Protein AF-I4AEH0-F1 (afdb_monomer_lite)

Radius of gyration: 22.65 Å; chains: 1; bounding box: 40×20×90 Å

Sequence (122 aa):
MIQEEADVESKIKYITNGGEVMLWLFLGIIIGLGLGVVLTQIRAGRLNVKWYQWVLAVISVAMMLLTIQNYIGLKMEIESSAANFVLLAMGLPAVVLAGLIWIIPMISKGRKSASGGQNAST

InterPro domains:
  IPR059876 Chloroethene reductive dehalogenase membrane anchor protein [PF27193] (23-103)

Secondary structure (DSSP, 8-state):
-HHHHHHHHHHHHHHHHHHHHHHHHHHHHHHHHHHHHHHHHHHTT-----HHHHHHHHHHHHHHHHHHHHHHHHHHHS-HHHHHHHIIIIIHHHHHHHHHHHHHHHHHHHHHHHSSSSSS--

pLDDT: mean 77.73, std 9.95, range [54.22, 90.19]

Structure (mmCIF, N/CA/C/O backbone):
data_AF-I4AEH0-F1
#
_entry.id   AF-I4AEH0-F1
#
loop_
_atom_site.group_PDB
_atom_site.id
_atom_site.type_symbol
_atom_site.label_atom_id
_atom_site.label_alt_id
_atom_site.label_comp_id
_atom_site.label_asym_id
_atom_site.label_entity_id
_atom_site.label_seq_id
_atom_site.pdbx_PDB_ins_code
_atom_site.Cartn_x
_atom_site.Cartn_y
_atom_site.Cartn_z
_atom_site.occupancy
_atom_site.B_iso_or_equiv
_atom_site.auth_seq_id
_atom_site.auth_comp_id
_atom_site.auth_asym_id
_atom_site.auth_atom_id
_atom_site.pdbx_PDB_model_num
ATOM 1 N N . MET A 1 1 ? 17.144 -8.752 -44.071 1.00 63.69 1 MET A N 1
ATOM 2 C CA . MET A 1 1 ? 17.709 -7.694 -43.209 1.00 63.69 1 MET A CA 1
ATOM 3 C C . MET A 1 1 ? 16.614 -6.798 -42.639 1.00 63.69 1 MET A C 1
ATOM 5 O O . MET A 1 1 ? 16.252 -7.028 -41.503 1.00 63.69 1 MET A O 1
ATOM 9 N N . ILE A 1 2 ? 15.970 -5.906 -43.408 1.00 70.69 2 ILE A N 1
ATOM 10 C CA . ILE A 1 2 ? 14.930 -4.982 -42.876 1.00 70.69 2 ILE A CA 1
ATOM 11 C C . ILE A 1 2 ? 13.714 -5.714 -42.268 1.00 70.69 2 ILE A C 1
ATOM 13 O O . ILE A 1 2 ? 13.158 -5.303 -41.257 1.00 70.69 2 ILE A O 1
ATOM 17 N N . GLN A 1 3 ? 13.313 -6.832 -42.871 1.00 73.06 3 GLN A N 1
ATOM 18 C CA . GLN A 1 3 ? 12.144 -7.606 -42.440 1.00 73.06 3 GLN A CA 1
ATOM 19 C C . GLN A 1 3 ? 12.401 -8.451 -41.179 1.00 73.06 3 GLN A C 1
ATOM 21 O O . GLN A 1 3 ? 11.464 -8.810 -40.478 1.00 73.06 3 GLN A O 1
ATOM 26 N N . GLU A 1 4 ? 13.670 -8.746 -40.895 1.00 74.69 4 GLU A N 1
ATOM 27 C CA . GLU A 1 4 ? 14.095 -9.509 -39.719 1.00 74.69 4 GLU A CA 1
ATOM 28 C C . GLU A 1 4 ? 14.174 -8.594 -38.491 1.00 74.69 4 GLU A C 1
ATOM 30 O O . GLU A 1 4 ? 13.711 -8.966 -37.418 1.00 74.69 4 GLU A O 1
ATOM 35 N N . GLU A 1 5 ? 14.630 -7.349 -38.662 1.00 74.38 5 GLU A N 1
ATOM 36 C CA . GLU A 1 5 ? 14.628 -6.358 -37.578 1.00 74.38 5 GLU A CA 1
ATOM 37 C C . GLU A 1 5 ? 13.210 -5.957 -37.150 1.00 74.38 5 GLU A C 1
ATOM 39 O O . GLU A 1 5 ? 12.927 -5.884 -35.956 1.00 74.38 5 GLU A O 1
ATOM 44 N N . ALA A 1 6 ? 12.284 -5.800 -38.103 1.00 77.38 6 ALA A N 1
ATOM 45 C CA . ALA A 1 6 ? 10.885 -5.497 -37.795 1.00 77.38 6 ALA A CA 1
ATOM 46 C C . ALA A 1 6 ? 10.187 -6.617 -36.991 1.00 77.38 6 ALA A C 1
ATOM 48 O O . ALA A 1 6 ? 9.350 -6.338 -36.126 1.00 77.38 6 ALA A O 1
ATOM 49 N N . ASP A 1 7 ? 10.530 -7.885 -37.246 1.00 80.69 7 ASP A N 1
ATOM 50 C CA . ASP A 1 7 ? 9.995 -9.021 -36.485 1.00 80.69 7 ASP A CA 1
ATOM 51 C C . ASP A 1 7 ? 10.534 -9.029 -35.046 1.00 80.69 7 ASP A C 1
ATOM 53 O O . ASP A 1 7 ? 9.763 -9.183 -34.092 1.00 80.69 7 ASP A O 1
ATOM 57 N N . VAL A 1 8 ? 11.834 -8.770 -34.874 1.00 79.81 8 VAL A N 1
ATOM 58 C CA . VAL A 1 8 ? 12.489 -8.699 -33.561 1.00 79.81 8 VAL A CA 1
ATOM 59 C C . VAL A 1 8 ? 11.940 -7.540 -32.723 1.00 79.81 8 VAL A C 1
ATOM 61 O O . VAL A 1 8 ? 11.580 -7.754 -31.563 1.00 79.81 8 VAL A O 1
ATOM 64 N N . GLU A 1 9 ? 11.786 -6.344 -33.297 1.00 76.94 9 GLU A N 1
ATOM 65 C CA . GLU A 1 9 ? 11.201 -5.198 -32.588 1.00 76.94 9 GLU A CA 1
ATOM 66 C C . GLU A 1 9 ? 9.761 -5.467 -32.145 1.00 76.94 9 GLU A C 1
ATOM 68 O O . GLU A 1 9 ? 9.375 -5.138 -31.018 1.00 76.94 9 GLU A O 1
ATOM 73 N N . SER A 1 10 ? 8.967 -6.120 -32.999 1.00 76.44 10 SER A N 1
ATOM 74 C CA . SER A 1 10 ? 7.600 -6.490 -32.644 1.00 76.44 10 SER A CA 1
ATOM 75 C C . SER A 1 10 ? 7.588 -7.441 -31.443 1.00 76.44 10 SER A C 1
ATOM 77 O O . SER A 1 10 ? 6.880 -7.188 -30.467 1.00 76.44 10 SER A O 1
ATOM 79 N N . LYS A 1 11 ? 8.433 -8.482 -31.448 1.00 72.38 11 LYS A N 1
ATOM 80 C CA . LYS A 1 11 ? 8.541 -9.464 -30.361 1.00 72.38 11 LYS A CA 1
ATOM 81 C C . LYS A 1 11 ? 8.973 -8.815 -29.050 1.00 72.38 11 LYS A C 1
ATOM 83 O O . LYS A 1 11 ? 8.361 -9.096 -28.022 1.00 72.38 11 LYS A O 1
ATOM 88 N N . ILE A 1 12 ? 9.958 -7.916 -29.084 1.00 75.06 12 ILE A N 1
ATOM 89 C CA . ILE A 1 12 ? 10.402 -7.162 -27.902 1.00 75.06 12 ILE A CA 1
ATOM 90 C C . ILE A 1 12 ? 9.247 -6.322 -27.350 1.00 75.06 12 ILE A C 1
ATOM 92 O O . ILE A 1 12 ? 8.940 -6.393 -26.161 1.00 75.06 12 ILE A O 1
ATOM 96 N N . LYS A 1 13 ? 8.527 -5.606 -28.218 1.00 71.50 13 LYS A N 1
ATOM 97 C CA . LYS A 1 13 ? 7.368 -4.802 -27.823 1.00 71.50 13 LYS A CA 1
ATOM 98 C C . LYS A 1 13 ? 6.247 -5.647 -27.208 1.00 71.50 13 LYS A C 1
ATOM 100 O O . LYS A 1 13 ? 5.637 -5.213 -26.231 1.00 71.50 13 LYS A O 1
ATOM 105 N N . TYR A 1 14 ? 5.970 -6.841 -27.734 1.00 69.38 14 TYR A N 1
ATOM 106 C CA . TYR A 1 14 ? 4.969 -7.747 -27.159 1.00 69.38 14 TYR A CA 1
ATOM 107 C C . TYR A 1 14 ? 5.394 -8.306 -25.795 1.00 69.38 14 TYR A C 1
ATOM 109 O O . TYR A 1 14 ? 4.559 -8.398 -24.897 1.00 69.38 14 TYR A O 1
ATOM 117 N N . ILE A 1 15 ? 6.673 -8.640 -25.615 1.00 70.00 15 ILE A N 1
ATOM 118 C CA . ILE A 1 15 ? 7.200 -9.173 -24.351 1.00 70.00 15 ILE A CA 1
ATOM 119 C C . ILE A 1 15 ? 7.194 -8.094 -23.260 1.00 70.00 15 ILE A C 1
ATOM 121 O O . ILE A 1 15 ? 6.715 -8.353 -22.155 1.00 70.00 15 ILE A O 1
ATOM 125 N N . THR A 1 16 ? 7.646 -6.877 -23.573 1.00 71.38 16 THR A N 1
ATOM 126 C CA . THR A 1 16 ? 7.668 -5.759 -22.618 1.00 71.38 16 THR A CA 1
ATOM 127 C C . THR A 1 16 ? 6.256 -5.346 -22.210 1.00 71.38 16 THR A C 1
ATOM 129 O O . THR A 1 16 ? 5.942 -5.334 -21.021 1.00 71.38 16 THR A O 1
ATOM 132 N N . ASN A 1 17 ? 5.357 -5.111 -23.174 1.00 74.44 17 ASN A N 1
ATOM 133 C CA . ASN A 1 17 ? 3.977 -4.730 -22.853 1.00 74.44 17 ASN A CA 1
ATOM 134 C C . ASN A 1 17 ? 3.218 -5.862 -22.144 1.00 74.44 17 ASN A C 1
ATOM 136 O O . ASN A 1 17 ? 2.442 -5.609 -21.226 1.00 74.44 17 ASN A O 1
ATOM 140 N N . GLY A 1 18 ? 3.454 -7.119 -22.534 1.00 75.44 18 GLY A N 1
ATOM 141 C CA . GLY A 1 18 ? 2.854 -8.275 -21.874 1.00 75.44 18 GLY A CA 1
ATOM 142 C C . GLY A 1 18 ? 3.266 -8.384 -20.404 1.00 75.44 18 GLY A C 1
ATOM 143 O O . GLY A 1 18 ? 2.410 -8.582 -19.544 1.00 75.44 18 GLY A O 1
ATOM 144 N N . GLY A 1 19 ? 4.555 -8.200 -20.100 1.00 74.12 19 GLY A N 1
ATOM 145 C CA . GLY A 1 19 ? 5.071 -8.221 -18.729 1.00 74.12 19 GLY A CA 1
ATOM 146 C C . GLY A 1 19 ? 4.495 -7.106 -17.851 1.00 74.12 19 GLY A C 1
ATOM 147 O O . GLY A 1 19 ? 4.107 -7.362 -16.709 1.00 74.12 19 GLY A O 1
ATOM 148 N N . GLU A 1 20 ? 4.364 -5.894 -18.391 1.00 75.69 20 GLU A N 1
ATOM 149 C CA . GLU A 1 20 ? 3.779 -4.762 -17.665 1.00 75.69 20 GLU A CA 1
ATOM 150 C C . GLU A 1 20 ? 2.295 -4.974 -17.352 1.00 75.69 20 GLU A C 1
ATOM 152 O O . GLU A 1 20 ? 1.874 -4.791 -16.208 1.00 75.69 20 GLU A O 1
ATOM 157 N N . VAL A 1 21 ? 1.504 -5.420 -18.333 1.00 81.69 21 VAL A N 1
ATOM 158 C CA . VAL A 1 21 ? 0.067 -5.680 -18.142 1.00 81.69 21 VAL A CA 1
ATOM 159 C C . VAL A 1 21 ? -0.159 -6.751 -17.072 1.00 81.69 21 VAL A C 1
ATOM 161 O O . VAL A 1 21 ? -1.025 -6.590 -16.209 1.00 81.69 21 VAL A O 1
ATOM 164 N N . MET A 1 22 ? 0.649 -7.816 -17.072 1.00 82.88 22 MET A N 1
ATOM 165 C CA . MET A 1 22 ? 0.568 -8.861 -16.049 1.00 82.88 22 MET A CA 1
ATOM 166 C C . MET A 1 22 ? 0.894 -8.315 -14.653 1.00 82.88 22 MET A C 1
ATOM 168 O O . MET A 1 22 ? 0.189 -8.633 -13.694 1.00 82.88 22 MET A O 1
ATOM 172 N N . LEU A 1 23 ? 1.904 -7.448 -14.525 1.00 83.31 23 LEU A N 1
ATOM 173 C CA . LEU A 1 23 ? 2.277 -6.828 -13.251 1.00 83.31 23 LEU A CA 1
ATOM 174 C C . LEU A 1 23 ? 1.140 -5.970 -12.683 1.00 83.31 23 LEU A C 1
ATOM 176 O O . LEU A 1 23 ? 0.789 -6.128 -11.512 1.00 83.31 23 LEU A O 1
ATOM 180 N N . TRP A 1 24 ? 0.513 -5.123 -13.505 1.00 83.88 24 TRP A N 1
ATOM 181 C CA . TRP A 1 24 ? -0.628 -4.299 -13.088 1.00 83.88 24 TRP A CA 1
ATOM 182 C C . TRP A 1 24 ? -1.818 -5.134 -12.600 1.00 83.88 24 TRP A C 1
ATOM 184 O O . TRP A 1 24 ? -2.447 -4.779 -11.599 1.00 83.88 24 TRP A O 1
ATOM 194 N N . LEU A 1 25 ? -2.094 -6.270 -13.249 1.00 86.38 25 LEU A N 1
ATOM 195 C CA . LEU A 1 25 ? -3.140 -7.199 -12.813 1.00 86.38 25 LEU A CA 1
ATOM 196 C C . LEU A 1 25 ? -2.829 -7.806 -11.439 1.00 86.38 25 LEU A C 1
ATOM 198 O O . LEU A 1 25 ? -3.685 -7.775 -10.551 1.00 86.38 25 LEU A O 1
ATOM 202 N N . PHE A 1 26 ? -1.607 -8.305 -11.228 1.00 86.06 26 PHE A N 1
ATOM 203 C CA . PHE A 1 26 ? -1.199 -8.837 -9.923 1.00 86.06 26 PHE A CA 1
ATOM 204 C C . PHE A 1 26 ? -1.278 -7.775 -8.824 1.00 86.06 26 PHE A C 1
ATOM 206 O O . PHE A 1 26 ? -1.782 -8.050 -7.734 1.00 86.06 26 PHE A O 1
ATOM 213 N N . LEU A 1 27 ? -0.839 -6.551 -9.118 1.00 85.12 27 LEU A N 1
ATOM 214 C CA . LEU A 1 27 ? -0.876 -5.434 -8.180 1.00 85.12 27 LEU A CA 1
ATOM 215 C C . LEU A 1 27 ? -2.317 -5.086 -7.780 1.00 85.12 27 LEU A C 1
ATOM 217 O O . LEU A 1 27 ? -2.607 -4.926 -6.593 1.00 85.12 27 LEU A O 1
ATOM 221 N N . GLY A 1 28 ? -3.238 -5.058 -8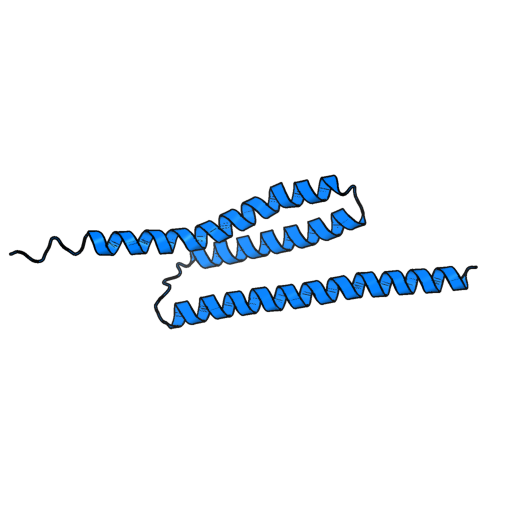.748 1.00 86.44 28 GLY A N 1
ATOM 222 C CA . GLY A 1 28 ? -4.666 -4.855 -8.505 1.00 86.44 28 GLY A CA 1
ATOM 223 C C . GLY A 1 28 ? -5.281 -5.941 -7.617 1.00 86.44 28 GLY A C 1
ATOM 224 O O . GLY A 1 28 ? -6.018 -5.622 -6.683 1.00 86.44 28 GLY A O 1
ATOM 225 N N . ILE A 1 29 ? -4.932 -7.213 -7.844 1.00 90.19 29 ILE A N 1
ATOM 226 C CA . ILE A 1 29 ? -5.397 -8.337 -7.014 1.00 90.19 29 ILE A CA 1
ATOM 227 C C . ILE A 1 29 ? -4.875 -8.211 -5.579 1.00 90.19 29 ILE A C 1
ATOM 229 O O . ILE A 1 29 ? -5.651 -8.354 -4.635 1.00 90.19 29 ILE A O 1
ATOM 233 N N . ILE A 1 30 ? -3.586 -7.911 -5.396 1.00 88.38 30 ILE A N 1
ATOM 234 C CA . ILE A 1 30 ? -2.975 -7.756 -4.066 1.00 88.38 30 ILE A CA 1
ATOM 235 C C . ILE A 1 30 ? -3.651 -6.619 -3.291 1.00 88.38 30 ILE A C 1
ATOM 237 O O . ILE A 1 30 ? -4.020 -6.797 -2.127 1.00 88.38 30 ILE A O 1
ATOM 241 N N . ILE A 1 31 ? -3.865 -5.471 -3.938 1.00 86.62 31 ILE A N 1
ATOM 242 C CA . ILE A 1 31 ? -4.543 -4.321 -3.327 1.00 86.62 31 ILE A CA 1
ATOM 243 C C . ILE A 1 31 ? -5.998 -4.670 -2.992 1.00 86.62 31 ILE A C 1
ATOM 245 O O . ILE A 1 31 ? -6.458 -4.379 -1.886 1.00 86.62 31 ILE A O 1
ATOM 249 N N . GLY A 1 32 ? -6.711 -5.334 -3.906 1.00 87.88 32 GLY A N 1
ATOM 250 C CA . GLY A 1 32 ? -8.094 -5.763 -3.702 1.00 87.88 32 GLY A CA 1
ATOM 251 C C . GLY A 1 32 ? -8.247 -6.734 -2.529 1.00 87.88 32 GLY A C 1
ATOM 252 O O . GLY A 1 32 ? -9.109 -6.536 -1.671 1.00 87.88 32 GLY A O 1
ATOM 253 N N . LEU A 1 33 ? -7.371 -7.739 -2.434 1.00 89.19 33 LEU A N 1
ATOM 254 C CA . LEU A 1 33 ? -7.336 -8.674 -1.307 1.00 89.19 33 LEU A CA 1
ATOM 255 C C . LEU A 1 33 ? -7.011 -7.956 0.007 1.00 89.19 33 LEU A C 1
ATOM 257 O O . LEU A 1 33 ? -7.691 -8.176 1.011 1.00 89.19 33 LEU A O 1
ATOM 261 N N . GLY A 1 34 ? -6.022 -7.058 -0.004 1.00 84.62 34 GLY A N 1
ATOM 262 C CA . GLY A 1 34 ? -5.656 -6.254 1.161 1.00 84.62 34 GLY A CA 1
ATOM 263 C C . GLY A 1 34 ? -6.826 -5.411 1.675 1.00 84.62 34 GLY A C 1
ATOM 264 O O . GLY A 1 34 ? -7.162 -5.467 2.860 1.00 84.62 34 GLY A O 1
ATOM 265 N N . LEU A 1 35 ? -7.508 -4.692 0.778 1.00 85.75 35 LEU A N 1
ATOM 266 C CA . LEU A 1 35 ? -8.710 -3.924 1.107 1.00 85.75 35 LEU A CA 1
ATOM 267 C C . LEU A 1 35 ? -9.835 -4.823 1.633 1.00 85.75 35 LEU A C 1
ATOM 269 O O . LEU A 1 35 ? -10.467 -4.478 2.629 1.00 85.75 35 LEU A O 1
ATOM 273 N N . GLY A 1 36 ? -10.055 -5.994 1.030 1.00 86.62 36 GLY A N 1
ATOM 274 C CA . GLY A 1 36 ? -11.056 -6.961 1.488 1.00 86.62 36 GLY A CA 1
ATOM 275 C C . GLY A 1 36 ? -10.828 -7.417 2.934 1.00 86.62 36 GLY A C 1
ATOM 276 O O . GLY A 1 36 ? -11.754 -7.410 3.752 1.00 86.62 36 GLY A O 1
ATOM 277 N N . VAL A 1 37 ? -9.582 -7.740 3.294 1.00 85.06 37 VAL A N 1
ATOM 278 C CA . VAL A 1 37 ? -9.218 -8.102 4.674 1.00 85.06 37 VAL A CA 1
ATOM 279 C C . VAL A 1 37 ? -9.461 -6.933 5.630 1.00 85.06 37 VAL A C 1
ATOM 281 O O . VAL A 1 37 ?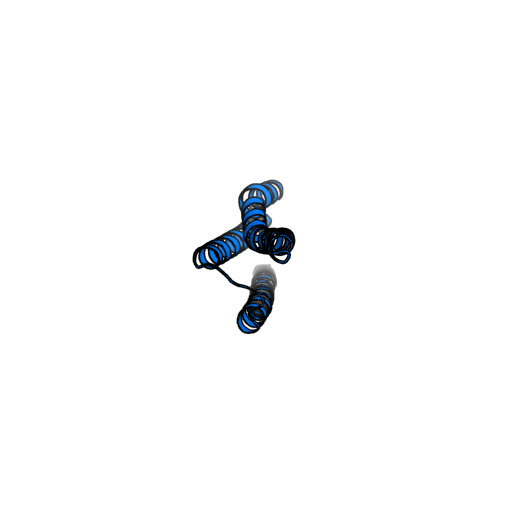 -10.045 -7.115 6.697 1.00 85.06 37 VAL A O 1
ATOM 284 N N . VAL A 1 38 ? -9.072 -5.714 5.257 1.00 81.12 38 VAL A N 1
ATOM 285 C CA . VAL A 1 38 ? -9.289 -4.533 6.107 1.00 81.12 38 VAL A CA 1
ATOM 286 C C . VAL A 1 38 ? -10.784 -4.273 6.319 1.00 81.12 38 VAL A C 1
ATOM 288 O O . VAL A 1 38 ? -11.226 -4.108 7.457 1.00 81.12 38 VAL A O 1
ATOM 291 N N . LEU A 1 39 ? -11.587 -4.305 5.254 1.00 84.50 39 LEU A N 1
ATOM 292 C CA . LEU A 1 39 ? -13.027 -4.047 5.314 1.00 84.50 39 LEU A CA 1
ATOM 293 C C . LEU A 1 39 ? -13.777 -5.095 6.144 1.00 84.50 39 LEU A C 1
ATOM 295 O O . LEU A 1 39 ? -14.652 -4.737 6.936 1.00 84.50 39 LEU A O 1
ATOM 299 N N . THR A 1 40 ? -13.421 -6.376 6.021 1.00 85.19 40 THR A N 1
ATOM 300 C CA . THR A 1 40 ? -14.030 -7.440 6.839 1.00 85.19 40 THR A CA 1
ATOM 301 C C . THR A 1 40 ? -13.724 -7.262 8.327 1.00 85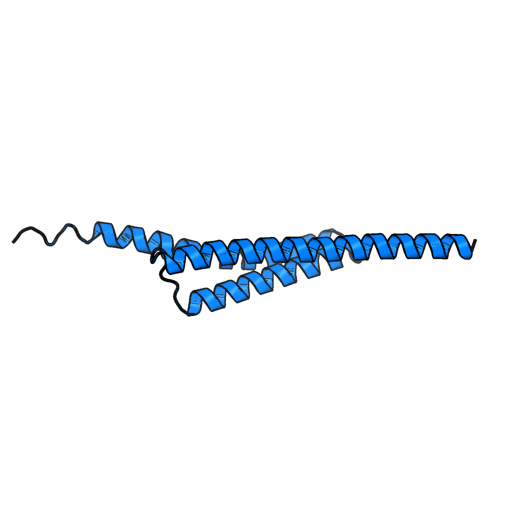.19 40 THR A C 1
ATOM 303 O O . THR A 1 40 ? -14.617 -7.417 9.160 1.00 85.19 40 THR A O 1
ATOM 306 N N . GLN A 1 41 ? -12.505 -6.851 8.679 1.00 79.31 41 GLN A N 1
ATOM 307 C CA . GLN A 1 41 ? -12.114 -6.593 10.068 1.00 79.31 41 GLN A CA 1
ATOM 308 C C . GLN A 1 41 ? -12.781 -5.341 10.661 1.00 79.31 41 GLN A C 1
ATOM 310 O O . GLN A 1 41 ? -13.098 -5.317 11.854 1.00 79.31 41 GLN A O 1
ATOM 315 N N . ILE A 1 42 ? -13.029 -4.314 9.840 1.00 81.88 42 ILE A N 1
ATOM 316 C CA . ILE A 1 42 ? -13.817 -3.136 10.237 1.00 81.88 42 ILE A CA 1
ATOM 317 C C . ILE A 1 42 ? -15.271 -3.536 10.484 1.00 81.88 42 ILE A C 1
ATOM 319 O O . ILE A 1 42 ? -15.827 -3.206 11.529 1.00 81.88 42 ILE A O 1
ATOM 323 N N . ARG A 1 43 ? -15.875 -4.300 9.564 1.00 80.75 43 ARG A N 1
ATOM 324 C CA . ARG A 1 43 ? -17.265 -4.761 9.688 1.00 80.75 43 ARG A CA 1
ATOM 325 C C . ARG A 1 43 ? -17.472 -5.673 10.897 1.00 80.75 43 ARG A C 1
ATOM 327 O O . ARG A 1 43 ? -18.520 -5.615 11.526 1.00 80.75 43 ARG A O 1
ATOM 334 N N . ALA A 1 44 ? -16.459 -6.457 11.259 1.00 81.88 44 ALA A N 1
ATOM 335 C CA . ALA A 1 44 ? -16.450 -7.266 12.475 1.00 81.88 44 ALA A CA 1
ATOM 336 C C . ALA A 1 44 ? -16.300 -6.440 13.774 1.00 81.88 44 ALA A C 1
ATOM 338 O O . ALA A 1 44 ? -16.206 -7.021 14.852 1.00 81.88 44 ALA A O 1
ATOM 339 N N . GLY A 1 45 ? -16.196 -5.105 13.699 1.00 76.69 45 GLY A N 1
ATOM 340 C CA . GLY A 1 45 ? -15.970 -4.226 14.854 1.00 76.69 45 GLY A CA 1
ATOM 341 C C . GLY A 1 45 ? -14.583 -4.382 15.489 1.00 76.69 45 GLY A C 1
ATOM 342 O O . GLY A 1 45 ? -14.296 -3.794 16.532 1.00 76.69 45 GLY A O 1
ATOM 343 N N . ARG A 1 46 ? -13.695 -5.171 14.870 1.00 70.75 46 ARG A N 1
ATOM 344 C CA . ARG A 1 46 ? -12.362 -5.480 15.399 1.00 70.75 46 ARG A CA 1
ATOM 345 C C . ARG A 1 46 ? -11.376 -4.360 15.115 1.00 70.75 46 ARG A C 1
ATOM 347 O O . ARG A 1 46 ? -10.401 -4.232 15.853 1.00 70.75 46 ARG A O 1
ATOM 354 N N . LEU A 1 47 ? -11.605 -3.539 14.093 1.00 71.75 47 LEU A N 1
ATOM 355 C CA . LEU A 1 47 ? -10.772 -2.383 13.768 1.00 71.75 47 LEU A CA 1
ATOM 356 C C . LEU A 1 47 ? -11.596 -1.100 13.819 1.00 71.75 47 LEU A C 1
ATOM 358 O O . LEU A 1 47 ? -12.551 -0.934 13.070 1.00 71.75 47 LEU A O 1
ATOM 362 N N . ASN A 1 48 ? -11.188 -0.178 14.691 1.00 74.81 48 ASN A N 1
ATOM 363 C CA . ASN A 1 48 ? -11.698 1.186 14.699 1.00 74.81 48 ASN A CA 1
ATOM 364 C C . ASN A 1 48 ? -10.685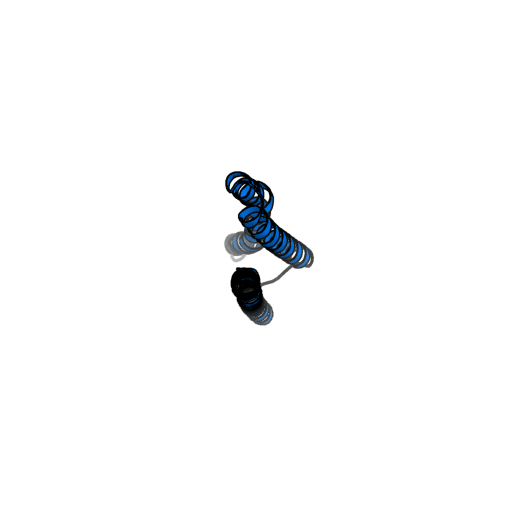 2.062 13.957 1.00 74.81 48 ASN A C 1
ATOM 366 O O . ASN A 1 48 ? -9.633 2.400 14.505 1.00 74.81 48 ASN A O 1
ATOM 370 N N . VAL A 1 49 ? -10.972 2.325 12.682 1.00 76.44 49 VAL A N 1
ATOM 371 C CA . VAL A 1 49 ? -10.089 3.076 11.788 1.00 76.44 49 VAL A CA 1
ATOM 372 C C . VAL A 1 49 ? -10.496 4.541 11.822 1.00 76.44 49 VAL A C 1
ATOM 374 O O . VAL A 1 49 ? -11.628 4.893 11.500 1.00 76.44 49 VAL A O 1
ATOM 377 N N . LYS A 1 50 ? -9.569 5.408 12.222 1.00 84.81 50 LYS A N 1
ATOM 378 C CA . LYS A 1 50 ? -9.786 6.856 12.244 1.00 84.81 50 LYS A CA 1
ATOM 379 C C . LYS A 1 50 ? -9.666 7.438 10.837 1.00 84.81 50 LYS A C 1
ATOM 381 O O . LYS A 1 50 ? -8.930 6.915 10.004 1.00 84.81 50 LYS A O 1
ATOM 386 N N . TRP A 1 51 ? -10.327 8.569 10.595 1.00 79.75 51 TRP A N 1
ATOM 387 C CA . TRP A 1 51 ? -10.359 9.235 9.285 1.00 79.75 51 TRP A CA 1
ATOM 388 C C . TRP A 1 51 ? -8.957 9.487 8.693 1.00 79.75 51 TRP A C 1
ATOM 390 O O . TRP A 1 51 ? -8.728 9.223 7.517 1.00 79.75 51 TRP A O 1
ATOM 400 N N . TYR A 1 52 ? -7.984 9.896 9.518 1.00 83.06 52 TYR A N 1
ATOM 401 C CA . TYR A 1 52 ? -6.613 10.157 9.063 1.00 83.06 52 TYR A CA 1
ATOM 402 C C . TYR A 1 52 ? -5.860 8.885 8.649 1.00 83.06 52 TYR A C 1
ATOM 404 O O . TYR A 1 52 ? -4.929 8.953 7.854 1.00 83.06 52 TYR A O 1
ATOM 412 N N . GLN A 1 53 ? -6.242 7.716 9.172 1.00 83.94 53 GLN A N 1
ATOM 413 C CA . GLN A 1 53 ? -5.575 6.455 8.840 1.00 83.94 53 GLN A CA 1
ATOM 414 C C . GLN A 1 53 ? -5.888 6.020 7.413 1.00 83.94 53 GLN A C 1
ATOM 416 O O . GLN A 1 53 ? -5.013 5.477 6.750 1.00 83.94 53 GLN A O 1
ATOM 421 N N . TRP A 1 54 ? -7.096 6.310 6.925 1.00 84.19 54 TRP A N 1
ATOM 422 C CA . TRP A 1 54 ? -7.456 6.085 5.526 1.00 84.19 54 TRP A CA 1
ATOM 423 C C . TRP A 1 54 ? -6.666 6.989 4.586 1.00 84.19 54 TRP A C 1
ATOM 425 O O . TRP A 1 54 ? -6.130 6.511 3.592 1.00 84.19 54 TRP A O 1
ATOM 435 N N . VAL A 1 55 ? -6.528 8.271 4.935 1.00 86.25 55 VAL A N 1
ATOM 436 C CA . VAL A 1 55 ? -5.730 9.226 4.152 1.00 86.25 55 VAL A CA 1
ATOM 437 C C . VAL A 1 55 ? -4.270 8.771 4.078 1.00 86.25 55 VAL A C 1
ATOM 439 O O . VAL A 1 55 ? -3.711 8.674 2.989 1.00 86.25 55 VAL A O 1
ATOM 442 N N . LEU A 1 56 ? -3.669 8.406 5.214 1.00 87.00 56 LEU A N 1
ATOM 443 C CA . LEU A 1 56 ? -2.296 7.894 5.252 1.00 87.00 56 LEU A CA 1
ATOM 444 C C . LEU A 1 56 ? -2.141 6.566 4.497 1.00 87.00 56 LEU A C 1
ATOM 446 O O . LEU A 1 56 ? -1.116 6.361 3.852 1.00 87.00 56 LEU A O 1
ATOM 450 N N . ALA A 1 57 ? -3.141 5.681 4.545 1.00 85.56 57 ALA A N 1
ATOM 451 C CA . ALA A 1 57 ? -3.113 4.413 3.817 1.00 85.56 57 ALA A CA 1
ATOM 452 C C . ALA A 1 57 ? -3.113 4.640 2.304 1.00 85.56 57 ALA A C 1
ATOM 454 O O . ALA A 1 57 ? -2.302 4.046 1.598 1.00 85.56 57 ALA A O 1
ATOM 455 N N . VAL A 1 58 ? -3.960 5.548 1.813 1.00 88.12 58 VAL A N 1
ATOM 456 C CA . VAL A 1 58 ? -3.992 5.922 0.393 1.00 88.12 58 VAL A CA 1
ATOM 457 C C . VAL A 1 58 ? -2.669 6.556 -0.035 1.00 88.12 58 VAL A C 1
ATOM 459 O O . VAL A 1 58 ? -2.124 6.167 -1.064 1.00 88.12 58 VAL A O 1
ATOM 462 N N . ILE A 1 59 ? -2.113 7.474 0.763 1.00 90.12 59 ILE A N 1
ATOM 463 C CA . ILE A 1 59 ? -0.820 8.115 0.469 1.00 90.12 59 ILE A CA 1
ATOM 464 C C . ILE A 1 59 ? 0.306 7.077 0.408 1.00 90.12 59 ILE A C 1
ATOM 466 O O . ILE A 1 59 ? 1.112 7.097 -0.520 1.00 90.12 59 ILE A O 1
ATOM 470 N N . SER A 1 60 ? 0.347 6.150 1.365 1.00 88.00 60 SER A N 1
ATOM 471 C CA . SER A 1 60 ? 1.342 5.076 1.402 1.00 88.00 60 SER A CA 1
ATOM 472 C C . SER A 1 60 ? 1.245 4.170 0.169 1.00 88.00 60 SER A C 1
ATOM 474 O O . SER A 1 60 ? 2.260 3.915 -0.479 1.00 88.00 60 SER A O 1
ATOM 476 N N . VAL A 1 61 ? 0.032 3.758 -0.220 1.00 88.50 61 VAL A N 1
ATOM 477 C CA . VAL A 1 61 ? -0.190 2.959 -1.437 1.00 88.50 61 VAL A CA 1
ATOM 478 C C . VAL A 1 61 ? 0.223 3.736 -2.686 1.00 88.50 61 VAL A C 1
ATOM 480 O O . VAL A 1 61 ? 0.949 3.197 -3.516 1.00 88.50 61 VAL A O 1
ATOM 483 N N . ALA A 1 62 ? -0.169 5.005 -2.809 1.00 89.38 62 ALA A N 1
ATOM 484 C CA . ALA A 1 62 ? 0.192 5.841 -3.951 1.00 89.38 62 ALA A CA 1
ATOM 485 C C . ALA A 1 62 ? 1.716 6.013 -4.084 1.00 89.38 62 ALA A C 1
ATOM 487 O O . ALA A 1 62 ? 2.256 5.854 -5.178 1.00 89.38 62 ALA A O 1
ATOM 488 N N . MET A 1 63 ? 2.427 6.263 -2.977 1.00 88.44 63 MET A N 1
ATOM 489 C CA . MET A 1 63 ? 3.894 6.328 -2.978 1.00 88.44 63 MET A CA 1
ATOM 490 C C . MET A 1 63 ? 4.536 4.993 -3.366 1.00 88.44 63 MET A C 1
ATOM 492 O O . MET A 1 63 ? 5.527 4.980 -4.098 1.00 88.44 63 MET A O 1
ATOM 496 N N . MET A 1 64 ? 3.980 3.871 -2.907 1.00 87.50 64 MET A N 1
ATOM 497 C CA . MET A 1 64 ? 4.477 2.542 -3.263 1.00 87.50 64 MET A CA 1
ATOM 498 C C . MET A 1 64 ? 4.313 2.277 -4.767 1.00 87.50 64 MET A C 1
ATOM 500 O O . MET A 1 64 ? 5.262 1.849 -5.419 1.00 87.50 64 MET A O 1
ATOM 504 N N . LEU A 1 65 ? 3.143 2.597 -5.332 1.00 87.94 65 LEU A N 1
ATOM 505 C CA . LEU A 1 65 ? 2.866 2.475 -6.768 1.00 87.94 65 LEU A CA 1
ATOM 506 C C . LEU A 1 65 ? 3.820 3.333 -7.603 1.00 87.94 65 LEU A C 1
ATOM 508 O O . LEU A 1 65 ? 4.416 2.841 -8.559 1.00 87.94 65 LEU A O 1
ATOM 512 N N . LEU A 1 66 ? 4.018 4.587 -7.194 1.00 88.19 66 LEU A N 1
ATOM 513 C CA . LEU A 1 66 ? 4.950 5.502 -7.844 1.00 88.19 66 LEU A CA 1
ATOM 514 C C . LEU A 1 66 ? 6.393 4.977 -7.782 1.00 88.19 66 LEU A C 1
ATOM 516 O O . LEU A 1 66 ? 7.128 5.076 -8.761 1.00 88.19 66 LEU A O 1
ATOM 520 N N . THR A 1 67 ? 6.803 4.387 -6.655 1.00 88.94 67 THR A N 1
ATOM 521 C CA . THR A 1 67 ? 8.140 3.786 -6.506 1.00 88.94 67 THR A CA 1
ATOM 522 C C . THR A 1 67 ? 8.318 2.606 -7.455 1.00 88.94 67 THR A C 1
ATOM 524 O O . THR A 1 67 ? 9.342 2.514 -8.124 1.00 88.94 67 THR A O 1
ATOM 527 N N . ILE A 1 68 ? 7.321 1.720 -7.543 1.00 86.00 68 ILE A N 1
ATOM 528 C CA . ILE A 1 68 ? 7.358 0.549 -8.428 1.00 86.00 68 ILE A CA 1
ATOM 529 C C . ILE A 1 68 ? 7.441 0.990 -9.894 1.00 86.00 68 ILE A C 1
ATOM 531 O O . ILE A 1 68 ? 8.294 0.492 -10.626 1.00 86.00 68 ILE A O 1
ATOM 535 N N . GLN A 1 69 ? 6.615 1.956 -10.308 1.00 84.12 69 GLN A N 1
ATOM 536 C CA . GLN A 1 69 ? 6.622 2.470 -11.679 1.00 84.12 69 GLN A CA 1
ATOM 537 C C . GLN A 1 69 ? 7.974 3.105 -12.041 1.00 84.12 69 GLN A C 1
ATOM 539 O O . GLN A 1 69 ? 8.542 2.791 -13.085 1.00 84.12 69 GLN A O 1
ATOM 544 N N . ASN A 1 70 ? 8.533 3.934 -11.152 1.00 83.56 70 ASN A N 1
ATOM 545 C CA . ASN A 1 70 ? 9.846 4.544 -11.371 1.00 83.56 70 ASN A CA 1
ATOM 546 C C . ASN A 1 70 ? 10.986 3.517 -11.352 1.00 83.56 70 ASN A C 1
ATOM 548 O O . ASN A 1 70 ? 11.938 3.648 -12.115 1.00 83.56 70 ASN A O 1
ATOM 552 N N . TYR A 1 71 ? 10.902 2.486 -10.508 1.00 83.69 71 TYR A N 1
ATOM 553 C CA . TYR A 1 71 ? 11.909 1.427 -10.444 1.00 83.69 71 TYR A CA 1
ATOM 554 C C . TYR A 1 71 ? 11.991 0.643 -11.754 1.00 83.69 71 TYR A C 1
ATOM 556 O O . TYR A 1 71 ? 13.087 0.392 -12.253 1.00 83.69 71 TYR A O 1
ATOM 564 N N . ILE A 1 72 ? 10.834 0.274 -12.312 1.00 80.56 72 ILE A N 1
ATOM 565 C CA . ILE A 1 72 ? 10.751 -0.454 -13.581 1.00 80.56 72 ILE A CA 1
ATOM 566 C C . ILE A 1 72 ? 11.265 0.424 -14.727 1.00 80.56 72 ILE A C 1
ATOM 568 O O . ILE A 1 72 ? 12.100 -0.041 -15.497 1.00 80.56 72 ILE A O 1
ATOM 572 N N . GLY A 1 73 ? 10.855 1.697 -14.790 1.00 75.81 73 GLY A N 1
ATOM 573 C CA . GLY A 1 73 ? 11.336 2.633 -15.813 1.00 75.81 73 GLY A CA 1
ATOM 574 C C . GLY A 1 73 ? 12.855 2.833 -15.769 1.00 75.81 73 GLY A C 1
ATOM 575 O O . GLY A 1 73 ? 13.534 2.691 -16.782 1.00 75.81 73 GLY A O 1
ATOM 576 N N . LEU A 1 74 ? 13.419 3.051 -14.576 1.00 74.44 74 LEU A N 1
ATOM 577 C CA . LEU A 1 74 ? 14.868 3.207 -14.411 1.00 74.44 74 LEU A CA 1
ATOM 578 C C . LEU A 1 74 ? 15.630 1.934 -14.779 1.00 74.44 74 LEU A C 1
ATOM 580 O O . LEU A 1 74 ? 16.637 2.014 -15.467 1.00 74.44 74 LEU A O 1
ATOM 584 N N . LYS A 1 75 ? 15.135 0.753 -14.394 1.00 72.62 75 LYS A N 1
ATOM 585 C CA . LYS A 1 75 ? 15.748 -0.535 -14.758 1.00 72.62 75 LYS A CA 1
ATOM 586 C C . LYS A 1 75 ? 15.895 -0.742 -16.266 1.00 72.62 75 LYS A C 1
ATOM 588 O O . LYS A 1 75 ? 16.811 -1.460 -16.661 1.00 72.62 75 LYS A O 1
ATOM 593 N N . MET A 1 76 ? 14.994 -0.181 -17.073 1.00 67.12 76 MET A N 1
ATOM 594 C CA . MET A 1 76 ? 15.014 -0.354 -18.525 1.00 67.12 76 MET A CA 1
ATOM 595 C C . MET A 1 76 ? 15.921 0.653 -19.244 1.00 67.12 76 MET A C 1
ATOM 597 O O . MET A 1 76 ? 16.463 0.310 -20.290 1.00 67.12 76 MET A O 1
ATOM 601 N N . GLU A 1 77 ? 16.118 1.858 -18.696 1.00 62.50 77 GLU A N 1
ATOM 602 C CA . GLU A 1 77 ? 16.743 2.965 -19.443 1.00 62.50 77 GLU A CA 1
ATOM 603 C C . GLU A 1 77 ? 18.014 3.561 -18.807 1.00 62.50 77 GLU A C 1
ATOM 605 O O . GLU A 1 77 ? 18.822 4.152 -19.520 1.00 62.50 77 GLU A O 1
ATOM 610 N N . ILE A 1 78 ? 18.238 3.432 -17.491 1.00 64.50 78 ILE A N 1
ATOM 611 C CA . ILE A 1 78 ? 19.313 4.146 -16.776 1.00 64.50 78 ILE A CA 1
ATOM 612 C C . ILE A 1 78 ? 19.932 3.225 -15.724 1.00 64.50 78 ILE A C 1
ATOM 614 O O . ILE A 1 78 ? 19.223 2.707 -14.872 1.00 64.50 78 ILE A O 1
ATOM 618 N N . GLU A 1 79 ? 21.256 3.034 -15.785 1.00 61.84 79 GLU A N 1
ATOM 619 C CA . GLU A 1 79 ? 22.107 2.319 -14.816 1.00 61.84 79 GLU A CA 1
ATOM 620 C C . GLU A 1 79 ? 21.378 1.735 -13.589 1.00 61.84 79 GLU A C 1
ATOM 622 O O . GLU A 1 79 ? 20.906 2.467 -12.716 1.00 61.84 79 GLU A O 1
ATOM 627 N N . SER A 1 80 ? 21.381 0.402 -13.454 1.00 65.12 80 SER A N 1
ATOM 628 C CA . SER A 1 80 ? 20.656 -0.337 -12.401 1.00 65.12 80 SER A CA 1
ATOM 629 C C . SER A 1 80 ? 20.960 0.107 -10.954 1.00 65.12 80 SER A C 1
ATOM 631 O O . SER A 1 80 ? 20.261 -0.318 -10.032 1.00 65.12 80 SER A O 1
ATOM 633 N N . SER A 1 81 ? 21.978 0.946 -10.742 1.00 71.44 81 SER A N 1
ATOM 634 C CA . SER A 1 81 ? 22.283 1.604 -9.472 1.00 71.44 81 SER A CA 1
ATOM 635 C C . SER A 1 81 ? 21.239 2.673 -9.098 1.00 71.44 81 SER A C 1
ATOM 637 O O . SER A 1 81 ? 20.778 2.706 -7.956 1.00 71.44 81 SER A O 1
ATOM 639 N N . ALA A 1 82 ? 20.773 3.485 -10.056 1.00 71.94 82 ALA A N 1
ATOM 640 C CA . ALA A 1 82 ? 19.792 4.554 -9.829 1.00 71.94 82 ALA A CA 1
ATOM 641 C C . ALA A 1 82 ? 18.423 4.015 -9.377 1.00 71.94 82 ALA A C 1
ATOM 643 O O . ALA A 1 82 ? 17.787 4.577 -8.481 1.00 71.94 82 ALA A O 1
ATOM 644 N N . ALA A 1 83 ? 18.004 2.871 -9.927 1.00 76.00 83 ALA A N 1
ATOM 645 C CA . ALA A 1 83 ? 16.766 2.201 -9.536 1.00 76.00 83 ALA A CA 1
ATOM 646 C C . ALA A 1 83 ? 16.749 1.850 -8.034 1.00 76.00 83 ALA A C 1
ATOM 648 O O . ALA A 1 83 ? 15.746 2.056 -7.348 1.00 76.00 83 ALA A O 1
ATOM 649 N N . ASN A 1 84 ? 17.876 1.386 -7.483 1.00 80.12 84 ASN A N 1
ATOM 650 C CA . ASN A 1 84 ? 17.972 1.048 -6.061 1.00 80.12 84 ASN A CA 1
ATOM 651 C C . ASN A 1 84 ? 17.874 2.289 -5.160 1.00 80.12 84 ASN A C 1
ATOM 653 O O . ASN A 1 84 ? 17.261 2.216 -4.095 1.00 80.12 84 ASN A O 1
ATOM 657 N N . PHE A 1 85 ? 18.411 3.436 -5.590 1.00 84.12 85 PHE A N 1
ATOM 658 C CA . PHE A 1 85 ? 18.273 4.692 -4.846 1.00 84.12 85 PHE A CA 1
ATOM 659 C C . PHE A 1 85 ? 16.824 5.173 -4.785 1.00 84.12 85 PHE A C 1
ATOM 661 O O . PHE A 1 85 ? 16.382 5.598 -3.721 1.00 84.12 85 PHE A O 1
ATOM 668 N N . VAL A 1 86 ? 16.056 5.048 -5.872 1.00 82.56 86 VAL A N 1
ATOM 669 C CA . VAL A 1 86 ? 14.618 5.373 -5.864 1.00 82.56 86 VAL A CA 1
ATOM 670 C C . VAL A 1 86 ? 13.840 4.436 -4.944 1.00 82.56 86 VAL A C 1
ATOM 672 O O . VAL A 1 86 ? 12.989 4.891 -4.175 1.00 82.56 86 VAL A O 1
ATOM 675 N N . LEU A 1 87 ? 14.176 3.144 -4.953 1.00 83.81 87 LEU A N 1
ATOM 676 C CA . LEU A 1 87 ? 13.577 2.171 -4.043 1.00 83.81 87 LEU A CA 1
ATOM 677 C C . LEU A 1 87 ? 13.828 2.546 -2.572 1.00 83.81 87 LEU A C 1
ATOM 679 O O . LEU A 1 87 ? 12.918 2.471 -1.749 1.00 83.81 87 LEU A O 1
ATOM 683 N N . LEU A 1 88 ? 15.044 2.991 -2.245 1.00 86.44 88 LEU A N 1
ATOM 684 C CA . LEU A 1 88 ? 15.402 3.396 -0.887 1.00 86.44 88 LEU A CA 1
ATOM 685 C C . LEU A 1 88 ? 14.758 4.736 -0.496 1.00 86.44 88 LEU A C 1
ATOM 687 O O . LEU A 1 88 ? 14.214 4.863 0.597 1.00 86.44 88 LEU A O 1
ATOM 691 N N . ALA A 1 89 ? 14.801 5.729 -1.384 1.00 85.56 89 ALA A N 1
ATOM 692 C CA . ALA A 1 89 ? 14.364 7.091 -1.097 1.00 85.56 89 ALA A CA 1
ATOM 693 C C . ALA A 1 89 ? 12.836 7.236 -1.049 1.00 85.56 89 ALA A C 1
ATOM 695 O O . ALA A 1 89 ? 12.330 7.988 -0.221 1.00 85.56 89 ALA A O 1
ATOM 696 N N . MET A 1 90 ? 12.096 6.526 -1.908 1.00 85.69 90 MET A N 1
ATOM 697 C CA . MET A 1 90 ? 10.629 6.608 -1.968 1.00 85.69 90 MET A CA 1
ATOM 698 C C . MET A 1 90 ? 9.934 5.363 -1.411 1.00 85.69 90 MET A C 1
ATOM 700 O O . MET A 1 90 ? 8.905 5.486 -0.742 1.00 85.69 90 MET A O 1
ATOM 704 N N . GLY A 1 91 ? 10.515 4.177 -1.605 1.00 84.94 91 GLY A N 1
ATOM 705 C CA . GLY A 1 91 ? 9.930 2.924 -1.126 1.00 84.94 91 GLY A CA 1
ATOM 706 C C . GLY A 1 91 ? 10.020 2.766 0.389 1.00 84.94 91 GLY A C 1
ATOM 707 O O . GLY A 1 91 ? 9.039 2.378 1.024 1.00 84.94 91 GLY A O 1
ATOM 708 N N . LEU A 1 92 ? 11.156 3.122 0.998 1.00 88.94 92 LEU A N 1
ATOM 709 C CA . LEU A 1 92 ? 11.323 2.990 2.447 1.00 88.94 92 LEU A CA 1
ATOM 710 C C . LEU A 1 92 ? 10.325 3.867 3.232 1.00 88.94 92 LEU A C 1
ATOM 712 O O . LEU A 1 92 ? 9.643 3.324 4.105 1.00 88.94 92 LEU A O 1
ATOM 716 N N . PRO A 1 93 ? 10.131 5.167 2.914 1.00 87.62 93 PRO A N 1
ATOM 717 C CA . PRO A 1 93 ? 9.091 5.966 3.561 1.00 87.62 93 PRO A CA 1
ATOM 718 C C . PRO A 1 93 ? 7.680 5.406 3.360 1.00 87.62 93 PRO A C 1
ATOM 720 O O . PRO A 1 93 ? 6.889 5.410 4.304 1.00 87.62 93 PRO A O 1
ATOM 723 N N . ALA A 1 94 ? 7.365 4.886 2.168 1.00 88.06 94 ALA A N 1
ATOM 724 C CA . ALA A 1 94 ? 6.057 4.300 1.881 1.00 88.06 94 ALA A CA 1
ATOM 725 C C . ALA A 1 94 ? 5.758 3.099 2.795 1.00 88.06 94 ALA A C 1
ATOM 727 O O . ALA A 1 94 ? 4.671 3.025 3.378 1.00 88.06 94 ALA A O 1
ATOM 728 N N . VAL A 1 95 ? 6.737 2.207 2.985 1.00 87.50 95 VAL A N 1
ATOM 729 C CA . VAL A 1 95 ? 6.629 1.039 3.875 1.00 87.50 95 VAL A CA 1
ATOM 730 C C . VAL A 1 95 ? 6.538 1.457 5.344 1.00 87.50 95 VAL A C 1
ATOM 732 O O . VAL A 1 95 ? 5.720 0.915 6.089 1.00 87.50 95 VAL A O 1
ATOM 735 N N . VAL A 1 96 ? 7.329 2.444 5.772 1.00 89.56 96 VAL A N 1
ATOM 736 C CA . VAL A 1 96 ? 7.275 2.968 7.147 1.00 89.56 96 VAL A CA 1
ATOM 737 C C . VAL A 1 96 ? 5.896 3.561 7.450 1.00 89.56 96 VAL A C 1
ATOM 739 O O . VAL A 1 96 ? 5.316 3.262 8.495 1.00 89.56 96 VAL A O 1
ATOM 742 N N . LEU A 1 97 ? 5.331 4.340 6.522 1.00 85.75 97 LEU A N 1
ATOM 743 C CA . LEU A 1 97 ? 3.971 4.871 6.630 1.00 85.75 97 LEU A CA 1
ATOM 744 C C . LEU A 1 97 ? 2.933 3.744 6.738 1.00 85.75 97 LEU A C 1
ATOM 746 O O . LEU A 1 97 ? 2.088 3.793 7.633 1.00 85.75 97 LEU A O 1
ATOM 750 N N . ALA A 1 98 ? 3.033 2.703 5.903 1.00 84.88 98 ALA A N 1
ATOM 751 C CA . ALA A 1 98 ? 2.153 1.533 5.977 1.00 84.88 98 ALA A CA 1
ATOM 752 C C . ALA A 1 98 ? 2.227 0.845 7.352 1.00 84.88 98 ALA A C 1
ATOM 754 O O . ALA A 1 98 ? 1.199 0.548 7.967 1.00 84.88 98 ALA A O 1
ATOM 755 N N . GLY A 1 99 ? 3.443 0.636 7.866 1.00 84.62 99 GLY A N 1
ATOM 756 C CA . GLY A 1 99 ? 3.678 0.010 9.167 1.00 84.62 99 GLY A CA 1
ATOM 757 C C . GLY A 1 99 ? 3.120 0.832 10.332 1.00 84.62 99 GLY A C 1
ATOM 758 O O . GLY A 1 99 ? 2.454 0.286 11.215 1.00 84.62 99 GLY A O 1
ATOM 759 N N . LEU A 1 100 ? 3.317 2.153 10.316 1.00 84.38 100 LEU A N 1
ATOM 760 C CA . LEU A 1 100 ? 2.815 3.060 11.354 1.00 84.38 100 LEU A CA 1
ATOM 761 C C . LEU A 1 100 ? 1.286 3.032 11.462 1.00 84.38 100 LEU A C 1
ATOM 763 O O . LEU A 1 100 ? 0.747 3.023 12.573 1.00 84.38 100 LEU A O 1
ATOM 767 N N . ILE A 1 101 ? 0.582 2.960 10.330 1.00 84.19 101 ILE A N 1
ATOM 768 C CA . ILE A 1 101 ? -0.885 2.881 10.301 1.00 84.19 101 ILE A CA 1
ATOM 769 C C . ILE A 1 101 ? -1.389 1.641 11.052 1.00 84.19 101 ILE A C 1
ATOM 771 O O . ILE A 1 101 ? -2.414 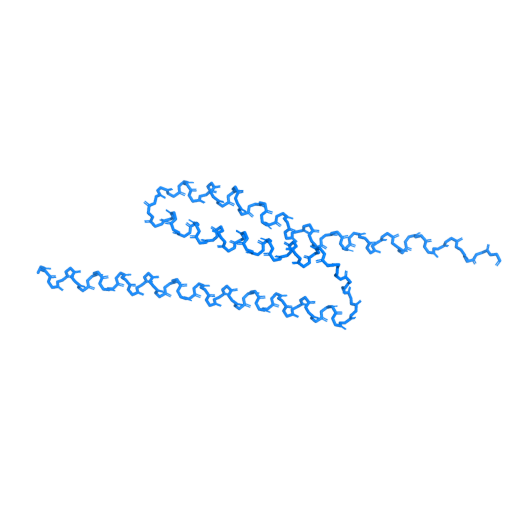1.722 11.735 1.00 84.19 101 ILE A O 1
ATOM 775 N N . TRP A 1 102 ? -0.663 0.521 10.963 1.00 75.31 102 TRP A N 1
ATOM 776 C CA . TRP A 1 102 ? -1.042 -0.759 11.563 1.00 75.31 102 TRP A CA 1
ATOM 777 C C . TRP A 1 102 ? -0.604 -0.915 13.027 1.00 75.31 102 TRP A C 1
ATOM 779 O O . TRP A 1 102 ? -1.364 -1.413 13.865 1.00 75.31 102 TRP A O 1
ATOM 789 N N . ILE A 1 103 ? 0.607 -0.462 13.360 1.00 79.06 103 ILE A N 1
ATOM 790 C CA . ILE A 1 103 ? 1.208 -0.643 14.690 1.00 79.06 103 ILE A CA 1
ATOM 791 C C . ILE A 1 103 ? 0.508 0.224 15.746 1.00 79.06 103 ILE A C 1
ATOM 793 O O . ILE A 1 103 ? 0.236 -0.248 16.853 1.00 79.06 103 ILE A O 1
ATOM 797 N N . ILE A 1 104 ? 0.163 1.475 15.420 1.00 77.56 104 ILE A N 1
ATOM 798 C CA . ILE A 1 104 ? -0.419 2.421 16.387 1.00 77.56 104 ILE A CA 1
ATOM 799 C C . ILE A 1 104 ? -1.733 1.889 17.004 1.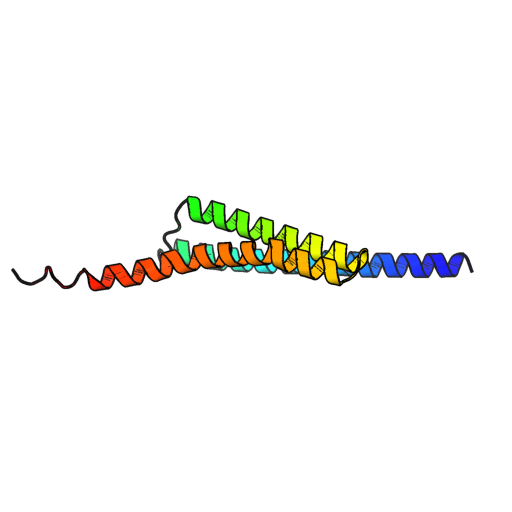00 77.56 104 ILE A C 1
ATOM 801 O O . ILE A 1 104 ? -1.851 1.873 18.236 1.00 77.56 104 ILE A O 1
ATOM 805 N N . PRO A 1 105 ? -2.717 1.397 16.223 1.00 73.56 105 PRO A N 1
ATOM 806 C CA . PRO A 1 105 ? -3.919 0.768 16.769 1.00 73.56 105 PRO A CA 1
ATOM 807 C C . PRO A 1 105 ? -3.627 -0.459 17.630 1.00 73.56 105 PRO A C 1
ATOM 809 O O . PRO A 1 105 ? -4.259 -0.628 18.675 1.00 73.56 105 PRO A O 1
ATOM 812 N N . MET A 1 106 ? -2.678 -1.300 17.214 1.00 72.00 106 MET A N 1
ATOM 813 C CA . MET A 1 106 ? -2.337 -2.540 17.911 1.00 72.00 106 MET A CA 1
ATOM 814 C C . MET A 1 106 ? -1.761 -2.259 19.303 1.00 72.00 106 MET A C 1
ATOM 816 O O . MET A 1 106 ? -2.285 -2.770 20.294 1.00 72.00 106 MET A O 1
ATOM 820 N N . ILE A 1 107 ? -0.773 -1.363 19.396 1.00 74.25 107 ILE A N 1
ATOM 821 C CA . ILE A 1 107 ? -0.187 -0.933 20.676 1.00 74.25 107 ILE A CA 1
ATOM 822 C C . ILE A 1 107 ? -1.245 -0.240 21.547 1.00 74.25 107 ILE A C 1
ATOM 824 O O . ILE A 1 107 ? -1.295 -0.429 22.763 1.00 74.25 107 ILE A O 1
ATOM 828 N N . SER A 1 108 ? -2.145 0.542 20.939 1.00 65.50 108 SER A N 1
ATOM 829 C CA . SER A 1 108 ? -3.175 1.263 21.692 1.00 65.50 108 SER A CA 1
ATOM 830 C C . SER A 1 108 ? -4.174 0.345 22.409 1.00 65.50 108 SER A C 1
ATOM 832 O O . SER A 1 108 ? -4.658 0.717 23.480 1.00 65.50 108 SER A O 1
ATOM 834 N N . LYS A 1 109 ? -4.455 -0.847 21.861 1.00 62.09 109 LYS A N 1
ATOM 835 C CA . LYS A 1 109 ? -5.377 -1.820 22.464 1.00 62.09 109 LYS A CA 1
ATOM 836 C C . LYS A 1 109 ? -4.815 -2.450 23.737 1.00 62.09 109 LYS A C 1
ATOM 838 O O . LYS A 1 109 ? -5.556 -2.562 24.708 1.00 62.09 109 LYS A O 1
ATOM 843 N N . GLY A 1 110 ? -3.520 -2.781 23.771 1.00 59.34 110 GLY A N 1
ATOM 844 C CA . GLY A 1 110 ? -2.884 -3.409 24.940 1.00 59.34 110 GLY A CA 1
ATOM 845 C C . GLY A 1 110 ? -2.918 -2.543 26.206 1.00 59.34 110 GLY A C 1
ATOM 846 O O . GLY A 1 110 ? -3.011 -3.062 27.313 1.00 59.34 110 GLY A O 1
ATOM 847 N N . ARG A 1 111 ? -2.933 -1.211 26.057 1.00 58.97 111 ARG A N 1
ATOM 848 C CA . ARG A 1 111 ? -2.927 -0.276 27.196 1.00 58.97 111 ARG A CA 1
ATOM 849 C C . ARG A 1 111 ? -4.264 -0.177 27.937 1.00 58.97 111 ARG A C 1
ATOM 851 O O . ARG A 1 111 ? -4.262 0.119 29.124 1.00 58.97 111 ARG A O 1
ATOM 858 N N . LYS A 1 112 ? -5.400 -0.423 27.271 1.00 55.22 112 LYS A N 1
ATOM 859 C CA . LYS A 1 112 ? -6.733 -0.285 27.896 1.00 55.22 112 LYS A CA 1
ATOM 860 C C . LYS A 1 112 ? -7.082 -1.440 28.840 1.00 55.22 112 LYS A C 1
ATOM 862 O O . LYS A 1 112 ? -7.848 -1.234 29.773 1.00 55.22 112 LYS A O 1
ATOM 867 N N . SER A 1 113 ? -6.502 -2.625 28.641 1.00 56.22 113 SER A N 1
ATOM 868 C CA . SER A 1 113 ? -6.715 -3.772 29.536 1.00 56.22 113 SER A CA 1
ATOM 869 C C . SER A 1 113 ? -5.955 -3.661 30.861 1.00 56.22 113 SER A C 1
ATOM 871 O O . SER A 1 113 ? -6.385 -4.254 31.842 1.00 56.22 113 SER A O 1
ATOM 873 N N . ALA A 1 114 ? -4.871 -2.881 30.925 1.00 59.00 114 ALA A N 1
ATOM 874 C CA . ALA A 1 114 ? -4.069 -2.732 32.143 1.00 59.00 114 ALA A CA 1
ATOM 875 C C . ALA A 1 114 ? -4.665 -1.738 33.162 1.00 59.00 114 ALA A C 1
ATOM 877 O O . ALA A 1 114 ? -4.377 -1.838 34.350 1.00 59.00 114 ALA A O 1
ATOM 878 N N . SER A 1 115 ? -5.510 -0.796 32.728 1.00 57.66 115 SER A N 1
ATOM 879 C CA . SER A 1 115 ? -6.091 0.237 33.604 1.00 57.66 115 SER A CA 1
ATOM 880 C C . SER A 1 115 ? -7.499 -0.085 34.122 1.00 57.66 115 SER A C 1
ATOM 882 O O . SER A 1 115 ? -8.037 0.676 34.916 1.00 57.66 115 SER A O 1
ATOM 884 N N . GLY A 1 116 ? -8.124 -1.177 33.667 1.00 56.50 116 GLY A N 1
ATOM 885 C CA . GLY A 1 116 ? -9.494 -1.552 34.053 1.00 56.50 116 GLY A CA 1
ATOM 886 C C . GLY A 1 116 ? -9.612 -2.346 35.362 1.00 56.50 116 GLY A C 1
ATOM 887 O O . GLY A 1 116 ? -10.724 -2.585 35.815 1.00 56.50 116 GLY A O 1
ATOM 888 N N . GLY A 1 117 ? -8.492 -2.763 35.964 1.00 54.22 117 GLY A N 1
ATOM 889 C CA . GLY A 1 117 ? -8.472 -3.655 37.133 1.00 54.22 117 GLY A CA 1
ATOM 890 C C . GLY A 1 117 ? -8.468 -2.980 38.510 1.00 54.22 117 GLY A C 1
ATOM 891 O O . GLY A 1 117 ? -8.504 -3.689 39.506 1.00 54.22 117 GLY A O 1
ATOM 892 N N . GLN A 1 118 ? -8.412 -1.645 38.600 1.00 56.66 118 GLN A N 1
ATOM 893 C CA . GLN A 1 118 ? -8.276 -0.942 39.892 1.00 56.66 118 GLN A CA 1
ATOM 894 C C . GLN A 1 118 ? -9.590 -0.405 40.486 1.00 56.66 118 GLN A C 1
ATOM 896 O O . GLN A 1 118 ? -9.580 0.093 41.604 1.00 56.66 118 GLN A O 1
ATOM 901 N N . ASN A 1 119 ? -10.729 -0.543 39.798 1.00 57.25 119 ASN A N 1
ATOM 902 C CA . ASN A 1 119 ? -11.989 0.085 40.229 1.00 57.25 119 ASN A CA 1
ATOM 903 C C . ASN A 1 119 ? -13.015 -0.903 40.823 1.00 57.25 119 ASN A C 1
ATOM 905 O O . ASN A 1 119 ? -14.187 -0.560 40.933 1.00 57.25 119 ASN A O 1
ATOM 909 N N . ALA A 1 120 ? -12.613 -2.133 41.163 1.00 58.97 120 ALA A N 1
ATOM 910 C CA . ALA A 1 120 ? -13.527 -3.195 41.611 1.00 58.97 120 ALA A CA 1
ATOM 911 C C . ALA A 1 120 ? -13.502 -3.471 43.131 1.00 58.97 120 ALA A C 1
ATOM 913 O O . ALA A 1 120 ? -13.987 -4.511 43.567 1.00 58.97 120 ALA A O 1
ATOM 914 N N . SER A 1 121 ? -12.941 -2.573 43.944 1.00 56.31 121 SER A N 1
ATOM 915 C CA . SER A 1 121 ? -12.856 -2.743 45.402 1.00 56.31 121 SER A CA 1
ATOM 916 C C . SER A 1 121 ? -13.287 -1.478 46.146 1.00 56.31 121 SER A C 1
ATOM 918 O O . SER A 1 121 ? -12.446 -0.736 46.650 1.00 56.31 121 SER A O 1
ATOM 920 N N . THR A 1 122 ? -14.597 -1.246 46.193 1.00 54.94 122 THR A N 1
ATOM 921 C CA . THR A 1 122 ? -15.296 -0.357 47.140 1.00 54.94 122 THR A CA 1
ATOM 922 C C . THR A 1 122 ? -16.704 -0.876 47.326 1.00 54.94 122 THR A C 1
ATOM 924 O O . THR A 1 122 ? -17.320 -1.199 46.284 1.00 54.94 122 THR A O 1
#

Foldseek 3Di:
DVVVVVVVVVVVVCVVVVVVVVVVVVLVVVVVVVVVVVVVCVVVVNDDQDPVLVVLLVVLSVLQVVLVVVLVVCVVPPPNVVSVVSCVPRVVVSVVSVVCSVVVRVVVVVVVVVPPPPPPDD

Organism: Desulfitobacterium dehalogenans (strain ATCC 51507 / DSM 9161 / JW/IU-DC1) (NCBI:txid756499)